Protein AF-A0A843J9M0-F1 (afdb_monomer)

Structure (mmCIF, N/CA/C/O backbone):
data_AF-A0A843J9M0-F1
#
_entry.id   AF-A0A843J9M0-F1
#
loop_
_atom_site.group_PDB
_atom_site.id
_atom_site.type_symbol
_atom_site.label_atom_id
_atom_site.label_alt_id
_atom_site.label_comp_id
_atom_site.label_asym_id
_atom_site.label_entity_id
_atom_site.label_seq_id
_atom_site.pdbx_PDB_ins_code
_atom_site.Cartn_x
_atom_site.Cartn_y
_atom_site.Cartn_z
_atom_site.occupancy
_atom_site.B_iso_or_equiv
_atom_site.auth_seq_id
_atom_site.auth_comp_id
_atom_site.auth_asym_id
_atom_site.auth_atom_id
_atom_site.pdbx_PDB_model_num
ATOM 1 N N . MET A 1 1 ? -1.193 -18.283 -18.502 1.00 56.28 1 MET A N 1
ATOM 2 C CA . MET A 1 1 ? -1.373 -16.829 -18.670 1.00 56.28 1 MET A CA 1
ATOM 3 C C . MET A 1 1 ? 0.016 -16.240 -18.728 1.00 56.28 1 MET A C 1
ATOM 5 O O . MET A 1 1 ? 0.821 -16.617 -17.886 1.00 56.28 1 MET A O 1
ATOM 9 N N . ASN A 1 2 ? 0.314 -15.437 -19.746 1.00 74.88 2 ASN A N 1
ATOM 10 C CA . ASN A 1 2 ? 1.546 -14.650 -19.747 1.00 74.88 2 ASN A CA 1
ATOM 11 C C . ASN A 1 2 ? 1.360 -13.534 -18.716 1.00 74.88 2 ASN A C 1
ATOM 13 O O . ASN A 1 2 ? 0.261 -12.987 -18.616 1.00 74.88 2 ASN A O 1
ATOM 17 N N . MET A 1 3 ? 2.377 -13.292 -17.900 1.00 87.62 3 MET A N 1
ATOM 18 C CA . MET A 1 3 ? 2.327 -12.305 -16.829 1.00 87.62 3 MET A CA 1
ATOM 19 C C . MET A 1 3 ? 2.982 -11.037 -17.351 1.00 87.62 3 MET A C 1
ATOM 21 O O . MET A 1 3 ? 4.172 -11.054 -17.640 1.00 87.62 3 MET A O 1
ATOM 25 N N . ALA A 1 4 ? 2.208 -9.961 -17.443 1.00 95.31 4 ALA A N 1
ATOM 26 C CA . ALA A 1 4 ? 2.689 -8.668 -17.897 1.00 95.31 4 ALA A CA 1
ATOM 27 C C . ALA A 1 4 ? 2.692 -7.641 -16.761 1.00 95.31 4 ALA A C 1
ATOM 29 O O . ALA A 1 4 ? 2.012 -7.802 -15.739 1.00 95.31 4 ALA A O 1
ATOM 30 N N . GLY A 1 5 ? 3.495 -6.599 -16.933 1.00 96.31 5 GLY A N 1
ATOM 31 C CA . GLY A 1 5 ? 3.542 -5.471 -16.017 1.00 96.31 5 GLY A CA 1
ATOM 32 C C . GLY A 1 5 ? 4.853 -4.717 -16.114 1.00 96.31 5 GLY A C 1
ATOM 33 O O . GLY A 1 5 ? 5.522 -4.712 -17.147 1.00 96.31 5 GLY A O 1
ATOM 34 N N . ARG A 1 6 ? 5.240 -4.087 -15.008 1.00 97.38 6 ARG A N 1
ATOM 35 C CA . ARG A 1 6 ? 6.453 -3.272 -14.905 1.00 97.38 6 ARG A CA 1
ATOM 36 C C . ARG A 1 6 ? 7.415 -3.830 -13.880 1.00 97.38 6 ARG A C 1
ATOM 38 O O . ARG A 1 6 ? 7.005 -4.312 -12.830 1.00 97.38 6 ARG A O 1
ATOM 45 N N . ARG A 1 7 ? 8.713 -3.722 -14.144 1.00 96.94 7 ARG A N 1
ATOM 46 C CA . ARG A 1 7 ? 9.776 -4.119 -13.213 1.00 96.94 7 ARG A CA 1
ATOM 47 C C . ARG A 1 7 ? 10.757 -2.994 -12.959 1.00 96.94 7 ARG A C 1
ATOM 49 O O . ARG A 1 7 ? 11.029 -2.176 -13.839 1.00 96.94 7 ARG A O 1
ATOM 56 N N . VAL A 1 8 ? 11.308 -2.975 -11.753 1.00 96.50 8 VAL A N 1
ATOM 57 C CA . VAL A 1 8 ? 12.397 -2.066 -11.398 1.00 96.50 8 VAL A CA 1
ATOM 58 C C . VAL A 1 8 ? 13.675 -2.505 -12.130 1.00 96.50 8 VAL A C 1
ATOM 60 O O . VAL A 1 8 ? 14.140 -3.626 -11.892 1.00 96.50 8 VAL A O 1
ATOM 63 N N . PRO A 1 9 ? 14.279 -1.652 -12.981 1.00 95.31 9 PRO A N 1
ATOM 64 C CA . PRO A 1 9 ? 15.516 -1.981 -13.678 1.00 95.31 9 PRO A CA 1
ATOM 65 C C . PRO A 1 9 ? 16.657 -2.172 -12.687 1.00 95.31 9 PRO A C 1
ATOM 67 O O . PRO A 1 9 ? 16.745 -1.468 -11.674 1.00 95.31 9 PRO A O 1
ATOM 70 N N . GLU A 1 10 ? 17.541 -3.126 -12.969 1.00 92.31 10 GLU A N 1
ATOM 71 C CA . GLU A 1 10 ? 18.613 -3.512 -12.049 1.00 92.31 10 GLU A CA 1
ATOM 72 C C . GLU A 1 10 ? 19.537 -2.332 -11.703 1.00 92.31 10 GLU A C 1
ATOM 74 O O . GLU A 1 10 ? 19.857 -2.115 -10.531 1.00 92.31 10 GLU A O 1
ATOM 79 N N . ASP A 1 11 ? 19.876 -1.511 -12.697 1.00 93.50 11 ASP A N 1
ATOM 80 C CA . ASP A 1 11 ? 20.714 -0.314 -12.575 1.00 93.50 11 ASP A CA 1
ATOM 81 C C . ASP A 1 11 ? 20.029 0.839 -11.814 1.00 93.50 11 ASP A C 1
ATOM 83 O O . ASP A 1 11 ? 20.704 1.700 -11.239 1.00 93.50 11 ASP A O 1
ATOM 87 N N . LYS A 1 12 ? 18.693 0.831 -11.723 1.00 93.06 12 LYS A N 1
ATOM 88 C CA . LYS A 1 12 ? 17.889 1.868 -11.051 1.00 93.06 12 LYS A CA 1
ATOM 89 C C . LYS A 1 12 ? 17.348 1.461 -9.684 1.00 93.06 12 LYS A C 1
ATOM 91 O O . LYS A 1 12 ? 16.743 2.296 -9.014 1.00 93.06 12 LYS A O 1
ATOM 96 N N . ARG A 1 13 ? 17.611 0.238 -9.203 1.00 91.75 13 ARG A N 1
ATOM 97 C CA . ARG A 1 13 ? 17.141 -0.249 -7.885 1.00 91.75 13 ARG A CA 1
ATOM 98 C C . ARG A 1 13 ? 17.442 0.699 -6.726 1.00 91.75 13 ARG A C 1
ATOM 100 O O . ARG A 1 13 ? 16.676 0.753 -5.774 1.00 91.75 13 ARG A O 1
ATOM 107 N N . HIS A 1 14 ? 18.552 1.432 -6.784 1.00 91.94 14 HIS A N 1
ATOM 108 C CA . HIS A 1 14 ? 18.935 2.386 -5.743 1.00 91.94 14 HIS A CA 1
ATOM 109 C C . HIS A 1 14 ? 17.937 3.547 -5.584 1.00 91.94 14 HIS A C 1
ATOM 111 O O . HIS A 1 14 ? 17.748 4.012 -4.467 1.00 91.94 14 HIS A O 1
ATOM 117 N N . ILE A 1 15 ? 17.259 3.961 -6.660 1.00 91.56 15 ILE A N 1
ATOM 118 C CA . ILE A 1 15 ? 16.270 5.052 -6.656 1.00 91.56 15 ILE A CA 1
ATOM 119 C C . ILE A 1 15 ? 15.009 4.646 -5.874 1.00 91.56 15 ILE A C 1
ATOM 121 O O . ILE A 1 15 ? 14.403 5.462 -5.189 1.00 91.56 15 ILE A O 1
ATOM 125 N N . PHE A 1 16 ? 14.648 3.360 -5.917 1.00 92.31 16 PHE A N 1
ATOM 126 C CA . PHE A 1 16 ? 13.483 2.801 -5.218 1.00 92.31 16 PHE A CA 1
ATOM 127 C C . PHE A 1 16 ? 13.764 2.494 -3.736 1.00 92.31 16 PHE A C 1
ATOM 129 O O . PHE A 1 16 ? 12.875 2.050 -3.018 1.00 92.31 16 PHE A O 1
ATOM 136 N N . LYS A 1 17 ? 14.991 2.746 -3.255 1.00 88.75 17 LYS A N 1
ATOM 137 C CA . LYS A 1 17 ? 15.394 2.589 -1.846 1.00 88.75 17 LYS A CA 1
ATOM 138 C C . LYS A 1 17 ? 15.304 3.893 -1.052 1.00 88.75 17 LYS A C 1
ATOM 140 O O . LYS A 1 17 ? 15.931 4.017 0.000 1.00 88.75 17 LYS A O 1
ATOM 145 N N . GLU A 1 18 ? 14.538 4.861 -1.538 1.00 89.75 18 GLU A N 1
ATOM 146 C CA . GLU A 1 18 ? 14.224 6.087 -0.812 1.00 89.75 18 GLU A CA 1
ATOM 147 C C . GLU A 1 18 ? 12.743 6.098 -0.424 1.00 89.75 18 GLU A C 1
ATOM 149 O O . GLU A 1 18 ? 11.890 5.941 -1.300 1.00 89.75 18 GLU A O 1
ATOM 154 N N . PRO A 1 19 ? 12.405 6.318 0.859 1.00 93.88 19 PRO A N 1
ATOM 155 C CA . PRO A 1 19 ? 11.012 6.382 1.255 1.00 93.88 19 PRO A CA 1
ATOM 156 C C . PRO A 1 19 ? 10.341 7.650 0.707 1.00 93.88 19 PRO A C 1
ATOM 158 O O . PRO A 1 19 ? 10.960 8.708 0.532 1.00 93.88 19 PRO A O 1
ATOM 161 N N . ILE A 1 20 ? 9.034 7.553 0.492 1.00 95.44 20 ILE A N 1
ATOM 162 C CA . ILE A 1 20 ? 8.155 8.668 0.138 1.00 95.44 20 ILE A CA 1
ATOM 163 C C . ILE A 1 20 ? 7.321 9.052 1.368 1.00 95.44 20 ILE A C 1
ATOM 165 O O . ILE A 1 20 ? 6.687 8.200 1.983 1.00 95.44 20 ILE A O 1
ATOM 169 N N . GLY A 1 21 ? 7.307 10.335 1.727 1.00 96.19 21 GLY A N 1
ATOM 170 C CA . GLY A 1 21 ? 6.568 10.832 2.891 1.00 96.19 21 GLY A CA 1
ATOM 171 C C . GLY A 1 21 ? 7.411 10.928 4.165 1.00 96.19 21 GLY A C 1
ATOM 172 O O . GLY A 1 21 ? 8.634 11.080 4.105 1.00 96.19 21 GLY A O 1
ATOM 173 N N . SER A 1 22 ? 6.752 10.887 5.321 1.00 97.00 22 SER A N 1
ATOM 174 C CA . SER A 1 22 ? 7.352 11.100 6.646 1.00 97.00 22 SER A CA 1
ATOM 175 C C . SER A 1 22 ? 7.124 9.914 7.581 1.00 97.00 22 SER A C 1
ATOM 177 O O . SER A 1 22 ? 6.210 9.126 7.375 1.00 97.00 22 SER A O 1
ATOM 179 N N . GLU A 1 23 ? 7.955 9.780 8.615 1.00 97.38 23 GLU A N 1
ATOM 180 C CA . GLU A 1 23 ? 7.757 8.762 9.656 1.00 97.38 23 GLU A CA 1
ATOM 181 C C . GLU A 1 23 ? 6.445 9.021 10.410 1.00 97.38 23 GLU A C 1
ATOM 183 O O . GLU A 1 23 ? 6.132 10.166 10.738 1.00 97.38 23 GLU A O 1
ATOM 188 N N . LEU A 1 24 ? 5.696 7.954 10.692 1.00 96.88 24 LEU A N 1
ATOM 189 C CA . LEU A 1 24 ? 4.451 7.980 11.454 1.00 96.88 24 LEU A CA 1
ATOM 190 C C . LEU A 1 24 ? 4.623 7.168 12.735 1.00 96.88 24 LEU A C 1
ATOM 192 O O . LEU A 1 24 ? 4.950 5.981 12.697 1.00 96.88 24 LEU A O 1
ATOM 196 N N . LYS A 1 25 ? 4.354 7.778 13.889 1.00 95.94 25 LYS A N 1
ATOM 197 C CA . LYS A 1 25 ? 4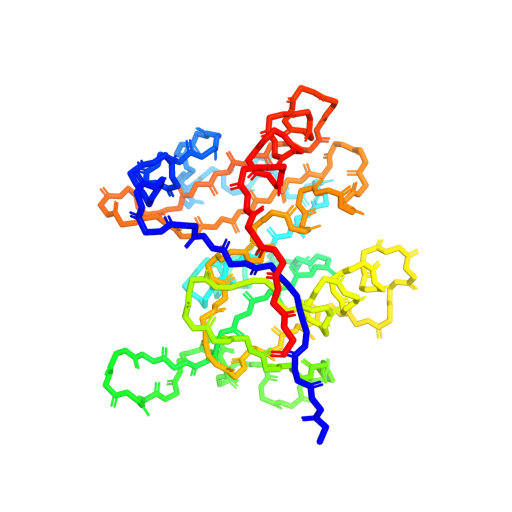.317 7.037 15.155 1.00 95.94 25 LYS A CA 1
ATOM 198 C C . LYS A 1 25 ? 2.913 6.523 15.427 1.00 95.94 25 LYS A C 1
ATOM 200 O O . LYS A 1 25 ? 1.932 7.215 15.181 1.00 95.94 25 LYS A O 1
ATOM 205 N N . GLU A 1 26 ? 2.815 5.351 16.047 1.00 93.81 26 GLU A N 1
ATOM 206 C CA . GLU A 1 26 ? 1.521 4.774 16.439 1.00 93.81 26 GLU A CA 1
ATOM 207 C C . GLU A 1 26 ? 0.704 5.723 17.338 1.00 93.81 26 GLU A C 1
ATOM 209 O O . GLU A 1 26 ? -0.499 5.886 17.165 1.00 93.81 26 GLU A O 1
ATOM 214 N N . SER A 1 27 ? 1.373 6.463 18.229 1.00 93.88 27 SER A N 1
ATOM 215 C CA . SER A 1 27 ? 0.744 7.480 19.082 1.00 93.88 27 SER A CA 1
ATOM 216 C C . SER A 1 27 ? 0.093 8.642 18.317 1.00 93.88 27 SER A C 1
ATOM 218 O O . SER A 1 27 ? -0.627 9.443 18.907 1.00 93.88 27 SER A O 1
ATOM 220 N N . GLU A 1 28 ? 0.398 8.794 17.029 1.00 94.56 28 GLU A N 1
ATOM 221 C CA . GLU A 1 28 ? -0.099 9.877 16.181 1.00 94.56 28 GLU A CA 1
ATOM 222 C C . GLU A 1 28 ? -1.301 9.462 15.339 1.00 94.56 28 GLU A C 1
ATOM 224 O O . GLU A 1 28 ? -1.979 10.343 14.822 1.00 94.56 28 GLU A O 1
ATOM 229 N N . LEU A 1 29 ? -1.631 8.166 15.280 1.00 92.62 29 LEU A N 1
ATOM 230 C CA . LEU A 1 29 ? -2.731 7.629 14.472 1.00 92.62 29 LEU A CA 1
ATOM 231 C C . LEU A 1 29 ? -4.069 8.322 14.730 1.00 92.62 29 LEU A C 1
ATOM 233 O O . LEU A 1 29 ? -4.817 8.594 13.796 1.00 92.62 29 LEU A O 1
ATOM 237 N N . ILE A 1 30 ? -4.337 8.690 15.985 1.00 89.81 30 ILE A N 1
ATOM 238 C CA . ILE A 1 30 ? -5.567 9.392 16.368 1.00 89.81 30 ILE A CA 1
ATOM 239 C C . ILE A 1 30 ? -5.753 10.726 15.628 1.00 89.81 30 ILE A C 1
ATOM 241 O O . ILE A 1 30 ? -6.882 11.143 15.387 1.00 89.81 30 ILE A O 1
ATOM 245 N N . LYS A 1 31 ? -4.660 11.391 15.227 1.00 91.44 31 LYS A N 1
ATOM 246 C CA . LYS A 1 31 ? -4.706 12.660 14.482 1.00 91.44 31 LYS A CA 1
ATOM 247 C C . LYS A 1 31 ? -5.237 12.480 13.058 1.00 91.44 31 LYS A C 1
ATOM 249 O O . LYS A 1 31 ? -5.646 13.459 12.447 1.00 91.44 31 LYS A O 1
ATOM 254 N N . HIS A 1 32 ? -5.222 11.249 12.557 1.00 89.81 32 HIS A N 1
ATOM 255 C CA . HIS A 1 32 ? -5.571 10.906 11.187 1.00 89.81 32 HIS A CA 1
ATOM 256 C C . HIS A 1 32 ? -6.824 10.018 11.095 1.00 89.81 32 HIS A C 1
ATOM 258 O O . HIS A 1 32 ? -7.142 9.492 10.038 1.00 89.81 32 HIS A O 1
ATOM 264 N N . GLN A 1 33 ? -7.568 9.835 12.189 1.00 83.50 33 GLN A N 1
ATOM 265 C CA . GLN A 1 33 ? -8.728 8.930 12.224 1.00 83.50 33 GLN A CA 1
ATOM 266 C C . GLN A 1 33 ? -9.844 9.291 11.220 1.00 83.50 33 GLN A C 1
ATOM 268 O O . GLN A 1 33 ? -10.631 8.428 10.841 1.00 83.50 33 GLN A O 1
ATOM 273 N N . ASP A 1 34 ? -9.920 10.562 10.814 1.00 87.75 34 ASP A N 1
ATOM 274 C CA . ASP A 1 34 ? -10.954 11.090 9.918 1.00 87.75 34 ASP A CA 1
ATOM 275 C C . ASP A 1 34 ? -10.502 11.126 8.441 1.00 87.75 34 ASP A C 1
ATOM 277 O O . ASP A 1 34 ? -11.258 11.567 7.570 1.00 87.75 34 ASP A O 1
ATOM 281 N N . THR A 1 35 ? -9.278 10.676 8.134 1.00 92.75 35 THR A N 1
ATOM 282 C CA . THR A 1 35 ? -8.754 10.608 6.763 1.00 92.75 35 THR A CA 1
ATOM 283 C C . THR A 1 35 ? -9.015 9.241 6.134 1.00 92.75 35 THR A C 1
ATOM 285 O O . THR A 1 35 ? -9.211 8.219 6.797 1.00 92.75 35 THR A O 1
ATOM 288 N N . ARG A 1 36 ? -9.048 9.204 4.798 1.00 95.75 36 ARG A N 1
ATOM 289 C CA . ARG A 1 36 ? -9.143 7.939 4.063 1.00 95.75 36 ARG A CA 1
ATOM 290 C C . ARG A 1 36 ? -7.775 7.270 4.057 1.00 95.75 36 ARG A C 1
ATOM 292 O O . ARG A 1 36 ? -6.898 7.685 3.307 1.00 95.75 36 ARG A O 1
ATOM 299 N N . MET A 1 37 ? -7.627 6.235 4.873 1.00 97.38 37 MET A N 1
ATOM 300 C CA . MET A 1 37 ? -6.372 5.503 5.024 1.00 97.38 37 MET A CA 1
ATOM 301 C C . MET A 1 37 ? -6.250 4.342 4.046 1.00 97.38 37 MET A C 1
ATOM 303 O O . MET A 1 37 ? -7.181 3.554 3.894 1.00 97.38 37 MET A O 1
ATOM 307 N N . ILE A 1 38 ? -5.077 4.190 3.447 1.00 98.62 38 ILE A N 1
ATOM 308 C CA . ILE A 1 38 ? -4.667 3.023 2.665 1.00 98.62 38 ILE A CA 1
ATOM 309 C C . ILE A 1 38 ? -3.434 2.440 3.345 1.00 98.62 38 ILE A C 1
ATOM 311 O O . ILE A 1 38 ? -2.600 3.184 3.853 1.00 98.62 38 ILE A O 1
ATOM 315 N N . THR A 1 39 ? -3.308 1.120 3.373 1.00 98.62 39 THR A N 1
ATOM 316 C CA . THR A 1 39 ? -2.168 0.445 4.008 1.00 98.62 39 THR A CA 1
ATOM 317 C C . THR A 1 39 ? -1.471 -0.504 3.049 1.00 98.62 39 THR A C 1
ATOM 319 O O . THR A 1 39 ? -2.146 -1.215 2.308 1.00 98.62 39 THR A O 1
ATOM 322 N N . VAL A 1 40 ? -0.139 -0.514 3.080 1.00 98.38 40 VAL A N 1
ATOM 323 C CA . VAL A 1 40 ? 0.703 -1.465 2.339 1.00 98.38 40 VAL A CA 1
ATOM 324 C C . VAL A 1 40 ? 1.643 -2.154 3.329 1.00 98.38 40 VAL A C 1
ATOM 326 O O . VAL A 1 40 ? 2.492 -1.507 3.946 1.00 98.38 40 VAL A O 1
ATOM 329 N N . GLY A 1 41 ? 1.433 -3.453 3.512 1.00 97.19 41 GLY A N 1
ATOM 330 C CA . GLY A 1 41 ? 2.184 -4.328 4.405 1.00 97.19 41 GLY A CA 1
ATOM 331 C C . GLY A 1 41 ? 1.408 -4.776 5.646 1.00 97.19 41 GLY A C 1
ATOM 332 O O . GLY A 1 41 ? 0.569 -4.060 6.212 1.00 97.19 41 GLY A O 1
ATOM 333 N N . ASP A 1 42 ? 1.712 -5.985 6.104 1.00 96.62 42 ASP A N 1
ATOM 334 C CA . ASP A 1 42 ? 0.999 -6.679 7.180 1.00 96.62 42 ASP A CA 1
ATOM 335 C C . ASP A 1 42 ? 1.077 -5.964 8.531 1.00 96.62 42 ASP A C 1
ATOM 337 O O . ASP A 1 42 ? 0.067 -5.787 9.217 1.00 96.62 42 A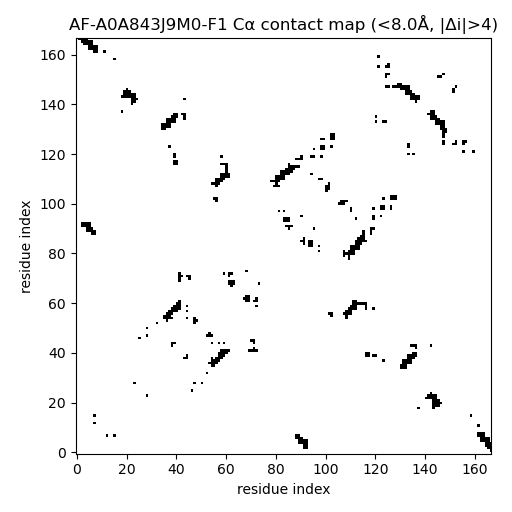SP A O 1
ATOM 341 N N . VAL A 1 43 ? 2.274 -5.519 8.924 1.00 95.19 43 VAL A N 1
ATOM 342 C CA . VAL A 1 43 ? 2.500 -4.901 10.241 1.00 95.19 43 VAL A CA 1
ATOM 343 C C . VAL A 1 43 ? 1.728 -3.589 10.377 1.00 95.19 43 VAL A C 1
ATOM 345 O O . VAL A 1 43 ? 1.086 -3.349 11.404 1.00 95.19 43 VAL A O 1
ATOM 348 N N . VAL A 1 44 ? 1.755 -2.741 9.345 1.00 96.62 44 VAL A N 1
ATOM 349 C CA . VAL A 1 44 ? 1.048 -1.452 9.371 1.00 96.62 44 VAL A CA 1
ATOM 350 C C . VAL A 1 44 ? -0.463 -1.649 9.327 1.00 96.62 44 VAL A C 1
ATOM 352 O O . VAL A 1 44 ? -1.188 -1.009 10.088 1.00 96.62 44 VAL A O 1
ATOM 355 N N . SER A 1 45 ? -0.934 -2.605 8.522 1.00 97.50 45 SER A N 1
ATOM 356 C CA . SER A 1 45 ? -2.355 -2.934 8.413 1.00 97.50 45 SER A CA 1
ATOM 357 C C . SER A 1 45 ? -2.904 -3.474 9.737 1.00 97.50 45 SER A C 1
ATOM 359 O O . SER A 1 45 ? -3.963 -3.042 10.202 1.00 97.50 45 SER A O 1
ATOM 361 N N . LEU A 1 46 ? -2.150 -4.344 10.417 1.00 97.44 46 LEU A N 1
ATOM 362 C CA . LEU A 1 46 ? -2.487 -4.825 11.757 1.00 97.44 46 LEU A CA 1
ATOM 363 C C . LEU A 1 46 ? -2.518 -3.696 12.787 1.00 97.44 46 LEU A C 1
ATOM 365 O O . LEU A 1 46 ? -3.432 -3.644 13.611 1.00 97.44 46 LEU A O 1
ATOM 369 N N . THR A 1 47 ? -1.530 -2.800 12.745 1.00 96.56 47 THR A N 1
ATOM 370 C CA . THR A 1 47 ? -1.423 -1.669 13.677 1.00 96.56 47 THR A CA 1
ATOM 371 C C . THR A 1 47 ? -2.637 -0.749 13.550 1.00 96.56 47 THR A C 1
ATOM 373 O O . THR A 1 47 ? -3.245 -0.398 14.563 1.00 96.56 47 THR A O 1
ATOM 376 N N . MET A 1 48 ? -3.068 -0.442 12.321 1.00 95.56 48 MET A N 1
ATOM 377 C CA . MET A 1 48 ? -4.294 0.326 12.070 1.00 95.56 48 MET A CA 1
ATOM 378 C C . MET A 1 48 ? -5.524 -0.363 12.659 1.00 95.56 48 MET A C 1
ATOM 380 O O . MET A 1 48 ? -6.244 0.237 13.462 1.00 95.56 48 MET A O 1
ATOM 384 N N . ARG A 1 49 ? -5.723 -1.651 12.342 1.00 95.12 49 ARG A N 1
ATOM 385 C CA . ARG A 1 49 ? -6.871 -2.425 12.841 1.00 95.12 49 ARG A CA 1
ATOM 386 C C . ARG A 1 49 ? -6.909 -2.489 14.370 1.00 95.12 49 ARG A C 1
ATOM 388 O O . ARG A 1 49 ? -7.980 -2.325 14.952 1.00 95.12 49 ARG A O 1
ATOM 395 N N . ARG A 1 50 ? -5.760 -2.682 15.031 1.00 95.25 50 ARG A N 1
ATOM 396 C CA . ARG A 1 50 ? -5.646 -2.708 16.504 1.00 95.25 50 ARG A CA 1
ATOM 397 C C . ARG A 1 50 ? -5.999 -1.368 17.151 1.00 95.25 50 ARG A C 1
ATOM 399 O O . ARG A 1 50 ? -6.525 -1.361 18.259 1.00 95.25 50 ARG A O 1
ATOM 406 N N . ASN A 1 51 ? -5.779 -0.263 16.444 1.00 94.19 51 ASN A N 1
ATOM 407 C CA . ASN A 1 51 ? -6.139 1.084 16.886 1.00 94.19 51 ASN A CA 1
ATOM 408 C C . ASN A 1 51 ? -7.562 1.503 16.460 1.00 94.19 51 ASN A C 1
ATOM 410 O O . ASN A 1 51 ? -7.922 2.671 16.571 1.00 94.19 51 ASN A O 1
ATOM 414 N N . GLY A 1 52 ? -8.390 0.564 15.984 1.00 93.19 52 GLY A N 1
ATOM 415 C CA . GLY A 1 52 ? -9.776 0.834 15.587 1.00 93.19 52 GLY A CA 1
ATOM 416 C C . GLY A 1 52 ? -9.920 1.569 14.252 1.00 93.19 52 GLY A C 1
ATOM 417 O O . GLY A 1 52 ? -11.028 1.966 13.895 1.00 93.19 52 GLY A O 1
ATOM 418 N N . ILE A 1 53 ? -8.829 1.723 13.498 1.00 94.06 53 ILE A N 1
ATOM 419 C CA . ILE A 1 53 ? -8.825 2.347 12.176 1.00 94.06 53 ILE A CA 1
ATOM 420 C C . ILE A 1 53 ? -9.006 1.247 11.133 1.00 94.06 53 ILE A C 1
ATOM 422 O O . ILE A 1 53 ? -8.252 0.272 11.092 1.00 94.06 53 ILE A O 1
ATOM 426 N N . ARG A 1 54 ? -10.017 1.395 10.272 1.00 94.06 54 ARG A N 1
ATOM 427 C CA . ARG A 1 54 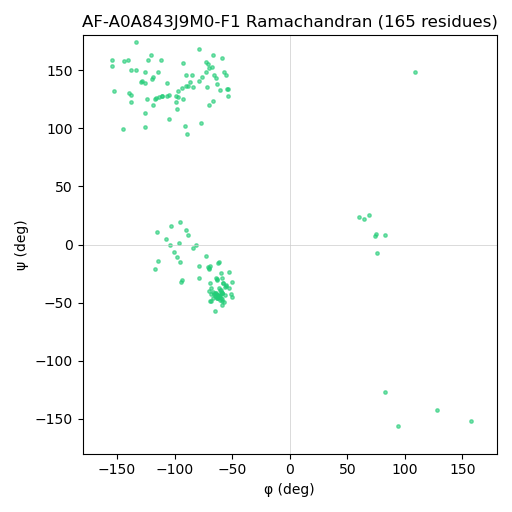? -10.225 0.509 9.123 1.00 94.06 54 ARG A CA 1
ATOM 428 C C . ARG A 1 54 ? -9.796 1.230 7.844 1.00 94.06 54 ARG A C 1
ATOM 430 O O . ARG A 1 54 ? -10.513 2.139 7.424 1.00 94.06 54 ARG A O 1
ATOM 437 N N . PRO A 1 55 ? -8.666 0.839 7.230 1.00 96.94 55 PRO A N 1
ATOM 438 C CA . PRO A 1 55 ? -8.270 1.356 5.928 1.00 96.94 55 PRO A CA 1
ATOM 439 C C . PRO A 1 55 ? -9.357 1.107 4.876 1.00 96.94 55 PRO A C 1
ATOM 441 O O . PRO A 1 55 ? -10.065 0.102 4.934 1.00 96.94 55 PRO A O 1
ATOM 444 N N . ILE A 1 56 ? -9.472 2.010 3.903 1.00 97.62 56 ILE A N 1
ATOM 445 C CA . ILE A 1 56 ? -10.315 1.807 2.717 1.00 97.62 56 ILE A CA 1
ATOM 446 C C . ILE A 1 56 ? -9.721 0.752 1.773 1.00 97.62 56 ILE A C 1
ATOM 448 O O . ILE A 1 56 ? -10.440 0.208 0.941 1.00 97.62 56 ILE A O 1
ATOM 452 N N . LEU A 1 57 ? -8.419 0.481 1.909 1.00 98.69 57 LEU A N 1
ATOM 453 C CA . LEU A 1 57 ? -7.701 -0.602 1.253 1.00 98.69 57 LEU A CA 1
ATOM 454 C C . LEU A 1 57 ? -6.494 -1.023 2.109 1.00 98.69 57 LEU A C 1
ATOM 456 O O . LEU A 1 57 ? -5.699 -0.173 2.520 1.00 98.69 57 LEU A O 1
ATOM 460 N N . SER A 1 58 ? -6.322 -2.324 2.332 1.00 98.69 58 SER A N 1
ATOM 461 C CA . SER A 1 58 ? -5.065 -2.922 2.793 1.00 98.69 58 SER A CA 1
ATOM 462 C C . SER A 1 58 ? -4.513 -3.876 1.739 1.00 98.69 58 SER A C 1
ATOM 464 O O . SER A 1 58 ? -5.210 -4.797 1.309 1.00 98.69 58 SER A O 1
ATOM 466 N N . VAL A 1 59 ? -3.258 -3.661 1.347 1.00 98.75 59 VAL A N 1
ATOM 467 C CA . VAL A 1 59 ? -2.478 -4.558 0.489 1.00 98.75 59 VAL A CA 1
ATOM 468 C C . VAL A 1 59 ? -1.437 -5.258 1.358 1.00 98.75 59 VAL A C 1
ATOM 470 O O . VAL A 1 59 ? -0.742 -4.589 2.120 1.00 98.75 59 VAL A O 1
ATOM 473 N N . TYR A 1 60 ? -1.365 -6.585 1.302 1.00 98.06 60 TYR A N 1
ATOM 474 C CA . TYR A 1 60 ? -0.540 -7.392 2.210 1.00 98.06 60 TYR A CA 1
ATOM 475 C C . TYR A 1 60 ? -0.151 -8.726 1.552 1.00 98.06 60 TYR A C 1
ATOM 477 O O . TYR A 1 60 ? -0.900 -9.199 0.697 1.00 98.06 60 TYR A O 1
ATOM 485 N N . ASP A 1 61 ? 0.962 -9.355 1.933 1.00 95.38 61 ASP A N 1
ATOM 486 C CA . ASP A 1 61 ? 1.364 -10.673 1.394 1.00 95.38 61 ASP A CA 1
ATOM 487 C C . ASP A 1 61 ? 0.871 -11.839 2.285 1.00 95.38 61 ASP A C 1
ATOM 489 O O . ASP A 1 61 ? 0.465 -12.920 1.827 1.00 95.38 61 ASP A O 1
ATOM 493 N N . GLY A 1 62 ? 0.761 -11.567 3.585 1.00 89.75 62 GLY A N 1
ATOM 494 C CA . GLY A 1 62 ? 0.310 -12.497 4.603 1.00 89.75 62 GLY A CA 1
ATOM 495 C C . GLY A 1 62 ? 1.376 -13.443 5.139 1.00 89.75 62 GLY A C 1
ATOM 496 O O . GLY A 1 62 ? 1.013 -14.342 5.907 1.00 89.75 62 GLY A O 1
ATOM 497 N N . TYR A 1 63 ? 2.651 -13.270 4.781 1.00 86.00 63 TYR A N 1
ATOM 498 C CA . TYR A 1 63 ? 3.732 -14.166 5.185 1.00 86.00 63 TYR A CA 1
ATOM 499 C C . TYR A 1 63 ? 4.919 -13.423 5.800 1.00 86.00 63 TYR A C 1
ATOM 501 O O . TYR A 1 63 ? 5.368 -12.381 5.355 1.00 86.00 63 TYR A O 1
ATOM 509 N N . THR A 1 64 ? 5.485 -14.005 6.853 1.00 80.50 64 THR A N 1
ATOM 510 C CA . THR A 1 64 ? 6.802 -13.576 7.344 1.00 80.50 64 THR A CA 1
ATOM 511 C C . THR A 1 64 ? 7.920 -14.161 6.476 1.00 80.50 64 THR A C 1
ATOM 513 O O . THR A 1 64 ? 7.712 -15.149 5.773 1.00 80.50 64 THR A O 1
ATOM 516 N N . GLU A 1 65 ? 9.158 -13.679 6.640 1.00 73.69 65 GLU A N 1
ATOM 517 C CA . GLU A 1 65 ? 10.358 -14.286 6.025 1.00 73.69 65 GLU A CA 1
ATOM 518 C C . GLU A 1 65 ? 10.495 -15.803 6.312 1.00 73.69 65 GLU A C 1
ATOM 520 O O . GLU A 1 65 ? 11.129 -16.544 5.559 1.00 73.69 65 GLU A O 1
ATOM 525 N N . ARG A 1 66 ? 9.879 -16.297 7.400 1.00 78.94 66 ARG A N 1
ATOM 526 C CA . ARG A 1 66 ? 9.854 -17.719 7.785 1.00 78.94 66 ARG A CA 1
ATOM 527 C C . ARG A 1 66 ? 8.694 -18.515 7.174 1.00 78.94 66 ARG A C 1
ATOM 529 O O . ARG A 1 66 ? 8.514 -19.670 7.545 1.00 78.94 66 ARG A O 1
ATOM 536 N N . HIS A 1 67 ? 7.927 -17.928 6.254 1.00 76.25 67 HIS A N 1
ATOM 537 C CA . HIS A 1 67 ? 6.721 -18.513 5.648 1.00 76.25 67 HIS A CA 1
ATOM 538 C C . HIS A 1 67 ? 5.611 -18.850 6.663 1.00 76.25 67 HIS A C 1
ATOM 540 O O . HIS A 1 67 ? 4.744 -19.687 6.412 1.00 76.25 67 HIS A O 1
ATOM 546 N N . GLU A 1 68 ? 5.616 -18.186 7.821 1.00 84.62 68 GLU A N 1
ATOM 547 C CA . GLU A 1 68 ? 4.525 -18.253 8.795 1.00 84.62 68 GLU A CA 1
ATOM 548 C C . GLU A 1 68 ? 3.468 -17.206 8.443 1.00 84.62 68 GLU A C 1
ATOM 550 O O . GLU A 1 68 ? 3.825 -16.082 8.079 1.00 84.62 68 GLU A O 1
ATOM 555 N N . MET A 1 69 ? 2.188 -17.564 8.579 1.00 87.31 69 MET A N 1
ATOM 556 C CA . MET A 1 69 ? 1.083 -16.624 8.396 1.00 87.31 69 MET A CA 1
ATOM 557 C C . MET A 1 69 ? 1.199 -15.476 9.404 1.00 87.31 69 MET A C 1
ATOM 559 O O . MET A 1 69 ? 1.411 -15.710 10.596 1.00 87.31 69 MET A O 1
ATOM 563 N N . THR A 1 70 ? 1.055 -14.244 8.932 1.00 94.06 70 THR A N 1
ATOM 564 C CA . THR A 1 70 ? 1.107 -13.056 9.789 1.00 94.06 70 THR A CA 1
ATOM 565 C C . THR A 1 70 ? -0.150 -12.931 10.653 1.00 94.06 70 THR A C 1
ATOM 567 O O . THR A 1 70 ? -1.235 -13.405 10.305 1.00 94.06 70 THR A O 1
ATOM 570 N N . ASP A 1 71 ? -0.031 -12.206 11.767 1.00 96.12 71 ASP A N 1
ATOM 571 C CA . ASP A 1 71 ? -1.175 -11.812 12.601 1.00 96.12 71 ASP A CA 1
ATOM 572 C C . ASP A 1 71 ? -2.251 -11.065 11.790 1.00 96.12 71 ASP A C 1
ATOM 574 O O . ASP A 1 71 ? -3.443 -11.199 12.069 1.00 96.12 71 ASP A O 1
ATOM 578 N N . PHE A 1 72 ? -1.846 -10.267 10.792 1.00 97.12 72 PHE A N 1
ATOM 579 C CA . PHE A 1 72 ? -2.789 -9.558 9.930 1.00 97.12 72 PHE A CA 1
ATOM 580 C C . PHE A 1 72 ? -3.556 -10.523 9.028 1.00 97.12 72 PHE A C 1
ATOM 582 O O . PHE A 1 72 ? -4.784 -10.472 8.995 1.00 97.12 72 PHE A O 1
ATOM 589 N N . ALA A 1 73 ? -2.860 -11.441 8.354 1.00 96.00 73 ALA A N 1
ATOM 590 C CA . ALA A 1 73 ? -3.498 -12.458 7.528 1.00 96.00 73 ALA A CA 1
ATOM 591 C C . ALA A 1 73 ? -4.454 -13.343 8.337 1.00 96.00 73 ALA A C 1
ATOM 593 O O . ALA A 1 73 ? -5.553 -13.630 7.860 1.00 96.00 73 ALA A O 1
ATOM 594 N N . ALA A 1 74 ? -4.079 -13.701 9.570 1.00 96.25 74 ALA A N 1
ATOM 595 C CA . ALA A 1 74 ? -4.946 -14.415 10.504 1.00 96.25 74 ALA A CA 1
ATOM 596 C C . ALA A 1 74 ? -6.203 -13.600 10.860 1.00 96.25 74 ALA A C 1
ATOM 598 O O . ALA A 1 74 ? -7.314 -14.127 10.857 1.00 96.25 74 ALA A O 1
ATOM 599 N N . LEU A 1 75 ? -6.038 -12.301 11.139 1.00 96.81 75 LEU A N 1
ATOM 600 C CA . LEU A 1 75 ? -7.136 -11.393 11.482 1.00 96.81 75 LEU A CA 1
ATOM 601 C C . LEU A 1 75 ? -8.184 -11.300 10.363 1.00 96.81 75 LEU A C 1
ATOM 603 O O . LEU A 1 75 ? -9.378 -11.279 10.656 1.00 96.81 75 LEU A O 1
ATOM 607 N N . VAL A 1 76 ? -7.747 -11.256 9.100 1.00 96.62 76 VAL A N 1
ATOM 608 C CA . VAL A 1 76 ? -8.617 -11.049 7.925 1.00 96.62 76 VAL A CA 1
ATOM 609 C C . VAL A 1 76 ? -8.900 -12.337 7.136 1.00 96.62 76 VAL A C 1
ATOM 611 O O . VAL A 1 76 ? -9.360 -12.295 5.988 1.00 96.62 76 VAL A O 1
ATOM 614 N N . GLU A 1 77 ? -8.637 -13.512 7.715 1.00 94.19 77 GLU A N 1
ATOM 615 C CA . GLU A 1 77 ? -8.752 -14.804 7.024 1.00 94.19 77 GLU A CA 1
ATOM 616 C C . GLU A 1 77 ? -10.161 -15.024 6.442 1.00 94.19 77 GLU A C 1
ATOM 618 O O . GLU A 1 77 ? -10.297 -15.396 5.273 1.00 94.19 77 GLU A O 1
ATOM 623 N N . GLY A 1 78 ? -11.202 -14.695 7.216 1.00 95.25 78 GLY A N 1
ATOM 624 C CA . GLY A 1 78 ? -12.609 -14.810 6.816 1.00 95.25 78 GLY A CA 1
ATOM 625 C C . GLY A 1 78 ? -13.168 -13.631 6.010 1.00 95.25 78 GLY A C 1
ATOM 626 O O . GLY A 1 78 ? -14.330 -13.672 5.606 1.00 95.25 78 GLY A O 1
ATOM 627 N N . GLU A 1 79 ? -12.383 -12.576 5.777 1.00 96.62 79 GLU A N 1
ATOM 628 C CA . GLU A 1 79 ? -12.829 -11.405 5.019 1.00 96.62 79 GLU A CA 1
ATOM 629 C C . GLU A 1 79 ? -12.665 -11.621 3.504 1.00 96.62 79 GLU A C 1
ATOM 631 O O . GLU A 1 79 ? -11.735 -12.295 3.034 1.00 96.62 79 GLU A O 1
ATOM 636 N N . LYS A 1 80 ? -13.594 -11.043 2.727 1.00 96.69 80 LYS A N 1
ATOM 637 C CA . LYS A 1 80 ? -13.550 -11.064 1.260 1.00 96.69 80 LYS A CA 1
ATOM 638 C C . LYS A 1 80 ? -12.352 -10.241 0.792 1.00 96.69 80 LYS A C 1
ATOM 640 O O . LYS A 1 80 ? -12.279 -9.052 1.076 1.00 96.69 80 LYS A O 1
ATOM 645 N N . LYS A 1 81 ? -11.479 -10.870 0.015 1.00 97.19 81 LYS A N 1
ATOM 646 C CA . LYS A 1 81 ? -10.245 -10.286 -0.512 1.00 97.19 81 LYS A CA 1
ATOM 647 C C . LYS A 1 81 ? -10.042 -10.676 -1.966 1.00 97.19 81 LYS A C 1
ATOM 649 O O . LYS A 1 81 ? -10.493 -11.742 -2.389 1.00 97.19 81 LYS A O 1
ATOM 654 N N . GLU A 1 82 ? -9.385 -9.806 -2.714 1.00 98.00 82 GLU A N 1
ATOM 655 C CA . GLU A 1 82 ? -8.850 -10.116 -4.039 1.00 98.00 82 GLU A CA 1
ATOM 656 C C . GLU A 1 82 ? -7.435 -10.684 -3.866 1.00 98.00 82 GLU A C 1
ATOM 658 O O . GLU A 1 82 ? -6.687 -10.204 -3.017 1.00 98.00 82 GLU A O 1
ATOM 663 N N . ILE A 1 83 ? -7.095 -11.752 -4.589 1.00 97.56 83 ILE A N 1
ATOM 664 C CA . ILE A 1 83 ? -5.770 -12.385 -4.525 1.00 97.56 83 ILE A CA 1
ATOM 665 C C . ILE A 1 83 ? -5.110 -12.177 -5.879 1.00 97.56 83 ILE A C 1
ATOM 667 O O . ILE A 1 83 ? -5.722 -12.524 -6.886 1.00 97.56 83 ILE A O 1
ATOM 671 N N . VAL A 1 84 ? -3.899 -11.626 -5.882 1.00 97.56 84 VAL A N 1
ATOM 672 C CA . VAL A 1 84 ? -3.141 -11.291 -7.096 1.00 97.56 84 VAL A CA 1
ATOM 673 C C . VAL A 1 84 ? -1.704 -11.777 -6.975 1.00 97.56 84 VAL A C 1
ATOM 675 O O . VAL A 1 84 ? -1.170 -11.817 -5.868 1.00 97.56 84 VAL A O 1
ATOM 678 N N . ALA A 1 85 ? -1.060 -12.125 -8.086 1.00 96.56 85 ALA A N 1
ATOM 679 C CA . ALA A 1 85 ? 0.355 -12.490 -8.084 1.00 96.56 85 ALA A CA 1
ATOM 680 C C . ALA A 1 85 ? 1.233 -11.272 -8.399 1.00 96.56 85 ALA A C 1
ATOM 682 O O . ALA A 1 85 ? 0.970 -10.539 -9.356 1.00 96.56 85 ALA A O 1
ATOM 683 N N . ASN A 1 86 ? 2.310 -11.074 -7.637 1.00 97.38 86 ASN A N 1
ATOM 684 C CA . ASN A 1 86 ? 3.275 -10.007 -7.909 1.00 97.38 86 ASN A CA 1
ATOM 685 C C . ASN A 1 86 ? 4.708 -10.439 -7.561 1.00 97.38 86 ASN A C 1
ATOM 687 O O . ASN A 1 86 ? 5.104 -10.398 -6.397 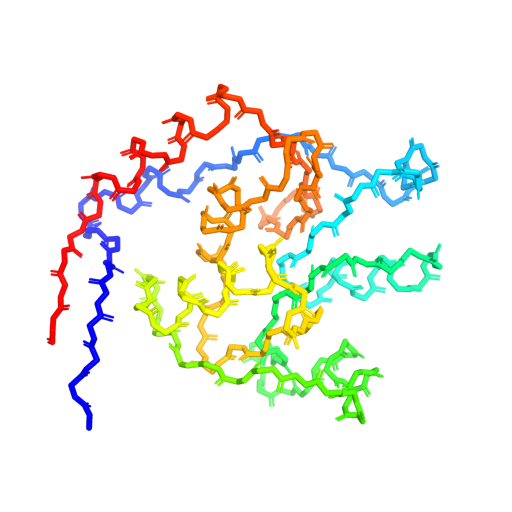1.00 97.38 86 ASN A O 1
ATOM 691 N N . PRO A 1 87 ? 5.516 -10.860 -8.549 1.00 95.69 87 PRO A N 1
ATOM 692 C CA . PRO A 1 87 ? 6.909 -11.215 -8.314 1.00 95.69 87 PRO A CA 1
ATOM 693 C C . PRO A 1 87 ? 7.741 -10.076 -7.720 1.00 95.69 87 PRO A C 1
ATOM 695 O O . PRO A 1 87 ? 7.435 -8.891 -7.880 1.00 95.69 87 PRO A O 1
ATOM 698 N N . ALA A 1 88 ? 8.865 -10.457 -7.116 1.00 93.94 88 ALA A N 1
ATOM 699 C CA . ALA A 1 88 ? 9.783 -9.520 -6.492 1.00 93.94 88 ALA A CA 1
ATOM 700 C C . ALA A 1 88 ? 10.247 -8.401 -7.436 1.00 93.94 88 ALA A C 1
ATOM 702 O O . ALA A 1 88 ? 10.656 -8.653 -8.576 1.00 93.94 88 ALA A O 1
ATOM 703 N N . GLY A 1 89 ? 10.218 -7.159 -6.950 1.00 95.25 89 G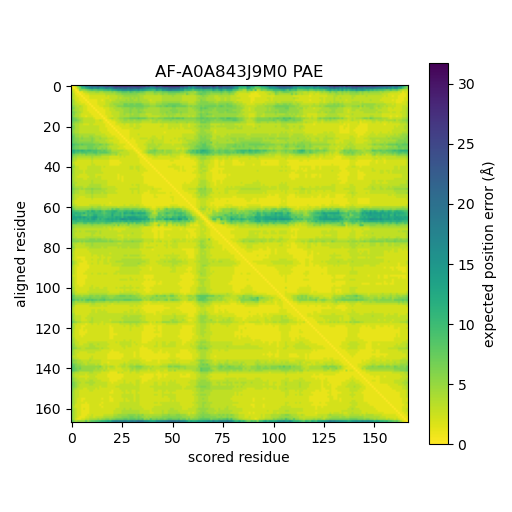LY A N 1
ATOM 704 C CA . GLY A 1 89 ? 10.622 -5.979 -7.720 1.00 95.25 89 GLY A CA 1
ATOM 705 C C . GLY A 1 89 ? 9.746 -5.665 -8.943 1.00 95.25 89 GLY A C 1
ATOM 706 O O . GLY A 1 89 ? 10.215 -4.982 -9.864 1.00 95.25 89 GLY A O 1
ATOM 707 N N . THR A 1 90 ? 8.501 -6.154 -8.974 1.00 96.94 90 THR A N 1
ATOM 708 C CA . THR A 1 90 ? 7.535 -5.882 -10.049 1.00 96.94 90 THR A CA 1
ATOM 709 C C . THR A 1 90 ? 6.256 -5.202 -9.557 1.00 96.94 90 THR A C 1
ATOM 711 O O . THR A 1 90 ? 5.968 -5.161 -8.364 1.00 96.94 90 THR A O 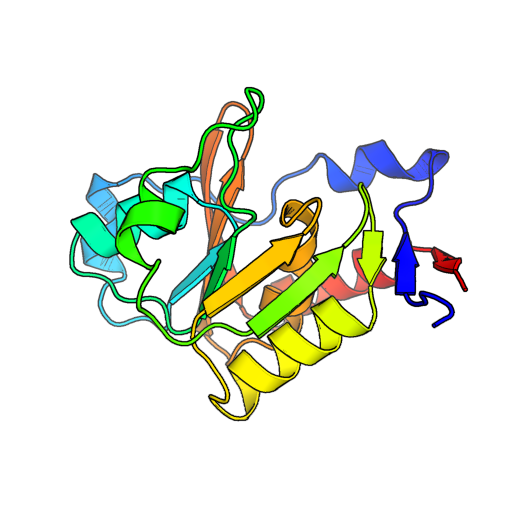1
ATOM 714 N N . ILE A 1 91 ? 5.514 -4.626 -10.499 1.00 98.06 91 ILE A N 1
ATOM 715 C CA . ILE A 1 91 ? 4.102 -4.275 -10.376 1.00 98.06 91 ILE A CA 1
ATOM 716 C C . ILE A 1 91 ? 3.428 -4.943 -11.570 1.00 98.06 91 ILE A C 1
ATOM 718 O O . ILE A 1 91 ? 3.567 -4.471 -12.703 1.00 98.06 91 ILE A O 1
ATOM 722 N N . THR A 1 92 ? 2.776 -6.078 -11.340 1.00 98.19 92 THR A N 1
ATOM 723 C CA . THR A 1 92 ? 1.994 -6.766 -12.372 1.00 98.19 92 THR A CA 1
ATOM 724 C C . THR A 1 92 ? 0.770 -5.940 -12.759 1.00 98.19 92 THR A C 1
ATOM 726 O O . THR A 1 92 ? 0.232 -5.183 -11.945 1.00 98.19 92 THR A O 1
ATOM 729 N N . ASP A 1 93 ? 0.293 -6.113 -13.993 1.00 97.62 93 ASP A N 1
ATOM 730 C CA . ASP A 1 93 ? -0.963 -5.493 -14.434 1.00 97.62 93 ASP A CA 1
ATOM 731 C C . ASP A 1 93 ? -2.138 -5.929 -13.542 1.00 97.62 93 ASP A C 1
ATOM 733 O O . ASP A 1 93 ? -3.029 -5.136 -13.249 1.00 97.62 93 ASP A O 1
ATOM 737 N N . GLU A 1 94 ? -2.095 -7.170 -13.041 1.00 97.50 94 GLU A N 1
ATOM 738 C CA . GLU A 1 94 ? -3.066 -7.710 -12.086 1.00 97.50 94 GLU A CA 1
ATOM 739 C C . GLU A 1 94 ? -3.077 -6.918 -10.766 1.00 97.50 94 GLU A C 1
ATOM 741 O O . GLU A 1 94 ? -4.147 -6.555 -10.274 1.00 97.50 94 GLU A O 1
ATOM 746 N N . LEU A 1 95 ? -1.901 -6.599 -10.209 1.00 98.44 95 LEU A N 1
ATOM 747 C CA . LEU A 1 95 ? -1.787 -5.785 -8.999 1.00 98.44 95 LEU A CA 1
ATOM 748 C C . LEU A 1 95 ? -2.251 -4.338 -9.237 1.00 98.44 95 LEU A C 1
ATOM 750 O O . LEU A 1 95 ? -3.020 -3.815 -8.426 1.00 98.44 95 LEU A O 1
ATOM 754 N N . ASP A 1 96 ? -1.824 -3.690 -10.332 1.00 98.44 96 ASP A N 1
ATOM 755 C CA . ASP A 1 96 ? -2.263 -2.320 -10.658 1.00 98.44 96 ASP A CA 1
ATOM 756 C C . ASP A 1 96 ? -3.785 -2.250 -10.832 1.00 98.44 96 ASP A C 1
ATOM 758 O O . ASP A 1 96 ? -4.445 -1.375 -10.263 1.00 98.44 96 ASP A O 1
ATOM 762 N N . GLU A 1 97 ? -4.363 -3.195 -11.577 1.00 98.12 97 GLU A N 1
ATOM 763 C CA . GLU A 1 97 ? -5.800 -3.252 -11.824 1.00 98.12 97 GLU A CA 1
ATOM 764 C C . GLU A 1 97 ? -6.589 -3.527 -10.537 1.00 98.12 97 GLU A C 1
ATOM 766 O O . GLU A 1 97 ? -7.609 -2.871 -10.295 1.00 98.12 97 GLU A O 1
ATOM 771 N N . ALA A 1 98 ? -6.130 -4.445 -9.682 1.00 98.44 98 ALA A N 1
ATOM 772 C CA . ALA A 1 98 ? -6.791 -4.730 -8.411 1.00 98.44 98 ALA A CA 1
ATOM 773 C C . ALA A 1 98 ? -6.805 -3.499 -7.494 1.00 98.44 98 ALA A C 1
ATOM 775 O O . ALA A 1 98 ? -7.864 -3.134 -6.972 1.00 98.44 98 ALA A O 1
ATOM 776 N N . VAL A 1 99 ? -5.669 -2.804 -7.358 1.00 98.69 99 VAL A N 1
ATOM 777 C CA . VAL A 1 99 ? -5.570 -1.570 -6.560 1.00 98.69 99 VAL A CA 1
ATOM 778 C C . VAL A 1 99 ? -6.461 -0.473 -7.141 1.00 98.69 99 VAL A C 1
ATOM 780 O O . VAL A 1 99 ? -7.241 0.147 -6.412 1.00 98.69 99 VAL A O 1
ATOM 783 N N . ARG A 1 100 ? -6.419 -0.265 -8.461 1.00 98.44 100 ARG A N 1
ATOM 784 C CA . ARG A 1 100 ? -7.276 0.706 -9.153 1.00 98.44 100 ARG A CA 1
ATOM 785 C C . ARG A 1 100 ? -8.752 0.422 -8.905 1.00 98.44 100 ARG A C 1
ATOM 787 O O . ARG A 1 100 ? -9.502 1.329 -8.541 1.00 98.44 100 ARG A O 1
ATOM 794 N N . ASN A 1 101 ? -9.182 -0.824 -9.081 1.00 97.94 101 ASN A N 1
ATOM 795 C CA . ASN A 1 101 ? -10.572 -1.225 -8.890 1.00 97.94 101 ASN A CA 1
ATOM 796 C C . ASN A 1 101 ? -11.010 -1.060 -7.431 1.00 97.94 101 ASN A C 1
ATOM 798 O O . ASN A 1 101 ? -12.107 -0.549 -7.184 1.00 97.94 101 ASN A O 1
ATOM 802 N N . ALA A 1 102 ? -10.164 -1.431 -6.469 1.00 98.00 102 ALA A N 1
ATOM 803 C CA . ALA A 1 102 ? -10.435 -1.234 -5.049 1.00 98.00 102 ALA A CA 1
ATOM 804 C C . ALA A 1 102 ? -10.656 0.251 -4.714 1.00 98.00 102 ALA A C 1
ATOM 806 O O . ALA A 1 102 ? -11.677 0.600 -4.123 1.00 98.00 102 ALA A O 1
ATOM 807 N N . LEU A 1 103 ? -9.770 1.140 -5.173 1.00 97.62 103 LEU A N 1
ATOM 808 C CA . LEU A 1 103 ? -9.805 2.562 -4.810 1.00 97.62 103 LEU A CA 1
ATOM 809 C C . LEU A 1 103 ? -10.848 3.384 -5.581 1.00 97.62 103 LEU A C 1
ATOM 811 O O . LEU A 1 103 ? -11.375 4.359 -5.044 1.00 97.62 103 LEU A O 1
ATOM 815 N N . THR A 1 104 ? -11.181 2.996 -6.815 1.00 94.50 104 THR A N 1
ATOM 816 C CA . THR A 1 104 ? -12.131 3.748 -7.659 1.00 94.50 104 THR A CA 1
ATOM 817 C C . THR A 1 104 ? -13.566 3.237 -7.571 1.00 94.50 104 THR A C 1
ATOM 819 O O . THR A 1 104 ? -14.502 4.030 -7.672 1.00 94.50 104 THR A O 1
ATOM 822 N N . THR A 1 105 ? -13.760 1.930 -7.369 1.00 92.88 105 THR A N 1
ATOM 823 C CA . THR A 1 105 ? -15.098 1.310 -7.355 1.00 92.88 105 THR A CA 1
ATOM 824 C C . THR A 1 105 ? -15.495 0.739 -5.997 1.00 92.88 105 THR A C 1
ATOM 826 O O . THR A 1 105 ? -16.668 0.428 -5.795 1.00 92.88 105 THR A O 1
ATOM 829 N N . GLY A 1 106 ? -14.550 0.586 -5.061 1.00 91.38 106 GLY A N 1
ATOM 830 C CA . GLY A 1 106 ? -14.808 -0.067 -3.775 1.00 91.38 106 GLY A CA 1
ATOM 831 C C . GLY A 1 106 ? -15.073 -1.571 -3.902 1.00 91.38 106 GLY A C 1
ATOM 832 O O . GLY A 1 106 ? -15.771 -2.142 -3.066 1.00 91.38 106 GLY A O 1
ATOM 833 N N . LYS A 1 107 ? -14.562 -2.223 -4.959 1.00 88.50 107 LYS A N 1
ATOM 834 C CA . LYS A 1 107 ? -14.761 -3.663 -5.230 1.00 88.50 107 LYS A CA 1
ATOM 835 C C . LYS A 1 107 ? -14.336 -4.551 -4.049 1.00 88.50 107 LYS A C 1
ATOM 837 O O . LYS A 1 107 ? -14.971 -5.583 -3.789 1.00 88.50 107 LYS A O 1
ATOM 842 N N . THR A 1 108 ? -13.272 -4.149 -3.357 1.00 95.56 108 THR A N 1
ATOM 843 C CA . THR A 1 108 ? -12.729 -4.767 -2.143 1.00 95.56 108 THR A CA 1
ATOM 844 C C . THR A 1 108 ? -11.958 -3.725 -1.327 1.00 95.56 108 THR A C 1
ATOM 846 O O . THR A 1 108 ? -11.523 -2.718 -1.880 1.00 95.56 108 THR A O 1
ATOM 849 N N . ASP A 1 109 ? -11.789 -3.982 -0.032 1.00 97.25 109 ASP A N 1
ATOM 850 C CA . ASP A 1 109 ? -10.905 -3.260 0.886 1.00 97.25 109 ASP A CA 1
ATOM 851 C C . ASP A 1 109 ? -9.664 -4.089 1.280 1.00 97.25 109 ASP A C 1
ATOM 853 O O . ASP A 1 109 ? -8.860 -3.647 2.100 1.00 97.25 109 ASP A O 1
ATOM 857 N N . LEU A 1 110 ? -9.484 -5.281 0.694 1.00 98.50 110 LEU A N 1
ATOM 858 C CA . LEU A 1 110 ? -8.379 -6.196 0.979 1.00 98.50 110 LEU A CA 1
ATOM 859 C C . LEU A 1 110 ? -7.822 -6.804 -0.311 1.00 98.50 110 LEU A C 1
ATOM 861 O O . LEU A 1 110 ? -8.531 -7.497 -1.045 1.00 98.50 110 LEU A O 1
ATOM 865 N N . ILE A 1 111 ? -6.526 -6.611 -0.541 1.00 98.69 111 ILE A N 1
ATOM 866 C CA . ILE A 1 111 ? -5.771 -7.277 -1.604 1.00 98.69 111 ILE A CA 1
ATOM 867 C C . ILE A 1 111 ? -4.666 -8.097 -0.949 1.00 98.69 111 ILE A C 1
ATOM 869 O O . ILE A 1 111 ? -3.809 -7.548 -0.260 1.00 98.69 111 ILE A O 1
ATOM 873 N N . ARG A 1 112 ? -4.689 -9.411 -1.173 1.00 98.19 112 ARG A N 1
ATOM 874 C CA . ARG A 1 112 ? -3.601 -10.303 -0.786 1.00 98.19 112 ARG A CA 1
ATOM 875 C C . ARG A 1 112 ? -2.694 -10.550 -1.982 1.00 98.19 112 ARG A C 1
ATOM 877 O O . ARG A 1 112 ? -3.168 -10.986 -3.030 1.00 98.19 112 ARG A O 1
ATOM 884 N N . VAL A 1 113 ? -1.406 -10.324 -1.803 1.00 97.88 113 VAL A N 1
ATOM 885 C CA . VAL A 1 113 ? -0.392 -10.516 -2.831 1.00 97.88 113 VAL A CA 1
ATOM 886 C C . VAL A 1 113 ? 0.292 -11.867 -2.632 1.00 97.88 113 VAL A C 1
ATOM 888 O O . VAL A 1 113 ? 0.750 -12.187 -1.541 1.00 97.88 113 VAL A O 1
ATOM 891 N N . ASP A 1 114 ? 0.344 -12.679 -3.681 1.00 95.56 114 ASP A N 1
ATOM 892 C CA . ASP A 1 114 ? 1.225 -13.843 -3.762 1.00 95.56 114 ASP A CA 1
ATOM 893 C C . ASP A 1 114 ? 2.560 -13.389 -4.372 1.00 95.56 114 ASP A C 1
ATOM 895 O O . ASP A 1 114 ? 2.681 -13.220 -5.591 1.00 95.56 114 ASP A O 1
ATOM 899 N N . GLY A 1 115 ? 3.526 -13.082 -3.504 1.00 94.50 115 GLY A N 1
ATOM 900 C CA . GLY A 1 115 ? 4.800 -12.453 -3.852 1.00 94.50 115 GLY A CA 1
ATOM 901 C C . GLY A 1 115 ? 5.077 -11.219 -2.989 1.00 94.50 115 GLY A C 1
ATOM 902 O O . GLY A 1 115 ? 4.768 -11.244 -1.807 1.00 94.50 115 GLY A O 1
ATOM 903 N N . GLU A 1 116 ? 5.660 -10.162 -3.561 1.00 93.75 116 GLU A N 1
ATOM 904 C CA . GLU A 1 116 ? 6.007 -8.928 -2.830 1.00 93.75 116 GLU A CA 1
ATOM 905 C C . GLU A 1 116 ? 4.924 -7.853 -3.000 1.00 93.75 116 GLU A C 1
ATOM 907 O O . GLU A 1 116 ? 4.518 -7.538 -4.121 1.00 93.75 116 GLU A O 1
ATOM 912 N N . GLU A 1 117 ? 4.494 -7.228 -1.909 1.00 94.69 117 GLU A N 1
ATOM 913 C CA . GLU A 1 117 ? 3.515 -6.138 -1.886 1.00 94.69 117 GLU A CA 1
ATOM 914 C C . GLU A 1 117 ? 4.141 -4.736 -1.862 1.00 94.69 117 GLU A C 1
ATOM 916 O O . GLU A 1 117 ? 3.440 -3.767 -2.141 1.00 94.69 117 GLU A O 1
ATOM 921 N N . ASP A 1 118 ? 5.436 -4.600 -1.558 1.00 92.56 118 ASP A N 1
ATOM 922 C CA . ASP A 1 118 ? 6.106 -3.308 -1.314 1.00 92.56 118 ASP A CA 1
ATOM 923 C C . ASP A 1 118 ? 5.844 -2.260 -2.412 1.00 92.56 118 ASP A C 1
ATOM 925 O O . ASP A 1 118 ? 5.512 -1.099 -2.144 1.00 92.56 118 ASP A O 1
ATOM 929 N N . LEU A 1 119 ? 5.949 -2.668 -3.681 1.00 96.06 119 LEU A N 1
ATOM 930 C CA . LEU A 1 119 ? 5.742 -1.771 -4.820 1.00 96.06 119 LEU A CA 1
ATOM 931 C C . LEU A 1 119 ? 4.271 -1.397 -5.047 1.00 96.06 119 LEU A C 1
ATOM 933 O O . LEU A 1 119 ? 4.011 -0.448 -5.790 1.00 96.06 119 LEU A O 1
ATOM 937 N N . ALA A 1 120 ? 3.316 -2.041 -4.362 1.00 97.94 120 ALA A N 1
ATOM 938 C CA . ALA A 1 120 ? 1.907 -1.646 -4.361 1.00 97.94 120 ALA A CA 1
ATOM 939 C C . ALA A 1 120 ? 1.684 -0.239 -3.777 1.00 97.94 120 ALA A C 1
ATOM 941 O O . ALA A 1 120 ? 0.646 0.372 -4.040 1.00 97.94 120 ALA A O 1
ATOM 942 N N . LEU A 1 121 ? 2.670 0.327 -3.067 1.00 98.06 121 LEU A N 1
ATOM 943 C CA . LEU A 1 121 ? 2.686 1.743 -2.688 1.00 98.06 121 LEU A CA 1
ATOM 944 C C . LEU A 1 121 ? 2.444 2.662 -3.895 1.00 98.06 121 LEU A C 1
ATOM 946 O O . LEU A 1 121 ? 1.682 3.624 -3.800 1.00 98.06 121 LEU A O 1
ATOM 950 N N . MET A 1 122 ? 3.066 2.360 -5.038 1.00 98.25 122 MET A N 1
ATOM 951 C CA . MET A 1 122 ? 2.974 3.187 -6.241 1.00 98.25 122 MET A CA 1
ATOM 952 C C . MET A 1 122 ? 1.549 3.233 -6.819 1.00 98.25 122 MET A C 1
ATOM 954 O O . MET A 1 122 ? 1.001 4.335 -6.902 1.00 98.25 122 MET A O 1
ATOM 958 N N . PRO A 1 123 ? 0.895 2.105 -7.170 1.00 98.44 123 PRO A N 1
ATOM 959 C CA . PRO A 1 123 ? -0.485 2.142 -7.645 1.00 98.44 123 PRO A CA 1
ATOM 960 C C . PRO A 1 123 ? -1.453 2.659 -6.571 1.00 98.44 123 PRO A C 1
ATOM 962 O O . PRO A 1 123 ? -2.425 3.330 -6.917 1.00 98.44 123 PRO A O 1
ATOM 965 N N . CYS A 1 124 ? -1.178 2.447 -5.275 1.00 98.62 124 CYS A N 1
ATOM 966 C CA . CYS A 1 124 ? -1.988 3.043 -4.209 1.00 98.62 124 CYS A CA 1
ATOM 967 C C . CYS A 1 124 ? -1.968 4.573 -4.285 1.00 98.62 124 CYS A C 1
ATOM 969 O O . CYS A 1 124 ? -3.027 5.190 -4.276 1.00 98.62 124 CYS A O 1
ATOM 971 N N . ILE A 1 125 ? -0.794 5.196 -4.422 1.00 98.50 125 ILE A N 1
ATOM 972 C CA . ILE A 1 125 ? -0.677 6.658 -4.550 1.00 98.50 125 ILE A CA 1
ATOM 973 C C . ILE A 1 125 ? -1.327 7.165 -5.846 1.00 98.50 125 ILE A C 1
ATOM 975 O O . ILE A 1 125 ? -1.997 8.199 -5.831 1.00 98.50 125 ILE A O 1
ATOM 979 N N . LEU A 1 126 ? -1.139 6.455 -6.964 1.00 98.31 126 LEU A N 1
ATOM 980 C CA . LEU A 1 126 ? -1.655 6.875 -8.271 1.00 98.31 126 LEU A CA 1
ATOM 981 C C . LEU A 1 126 ? -3.188 6.859 -8.336 1.00 98.31 126 LEU A C 1
ATOM 983 O O . LEU A 1 126 ? -3.776 7.786 -8.893 1.00 98.31 126 LEU A O 1
ATOM 987 N N . HIS A 1 127 ? -3.833 5.844 -7.752 1.00 98.25 127 HIS A N 1
ATOM 988 C CA . HIS A 1 127 ? -5.286 5.643 -7.869 1.00 98.25 127 HIS A CA 1
ATOM 989 C C . HIS A 1 127 ? -6.084 6.126 -6.654 1.00 98.25 127 HIS A C 1
ATOM 991 O O . HIS A 1 127 ? -7.317 6.120 -6.688 1.00 98.25 127 HIS A O 1
ATOM 997 N N . ALA A 1 128 ? -5.414 6.542 -5.580 1.00 97.62 128 ALA A N 1
ATOM 998 C CA . ALA A 1 128 ? -6.074 7.016 -4.372 1.00 97.62 128 ALA A CA 1
ATOM 999 C C . ALA A 1 128 ? -6.857 8.328 -4.579 1.00 97.62 128 ALA A C 1
ATOM 1001 O O . ALA A 1 128 ? -6.403 9.228 -5.303 1.00 97.62 128 ALA A O 1
ATOM 1002 N N . PRO A 1 129 ? -7.997 8.488 -3.875 1.00 96.19 129 PRO A N 1
ATOM 1003 C CA . PRO A 1 129 ? -8.704 9.763 -3.795 1.00 96.19 129 PRO A CA 1
ATOM 1004 C C . PRO A 1 129 ? -7.796 10.893 -3.297 1.00 96.19 129 PRO A C 1
ATOM 1006 O O . PRO A 1 129 ? -6.966 10.672 -2.426 1.00 96.19 129 PRO A O 1
ATOM 1009 N N . GLU A 1 130 ? -7.999 12.116 -3.789 1.00 96.75 130 GLU A N 1
ATOM 1010 C CA . GLU A 1 130 ? -7.273 13.295 -3.296 1.00 96.75 130 GLU A CA 1
ATOM 1011 C C . GLU A 1 130 ? -7.389 13.455 -1.775 1.00 96.75 130 GLU A C 1
ATOM 1013 O O . GLU A 1 13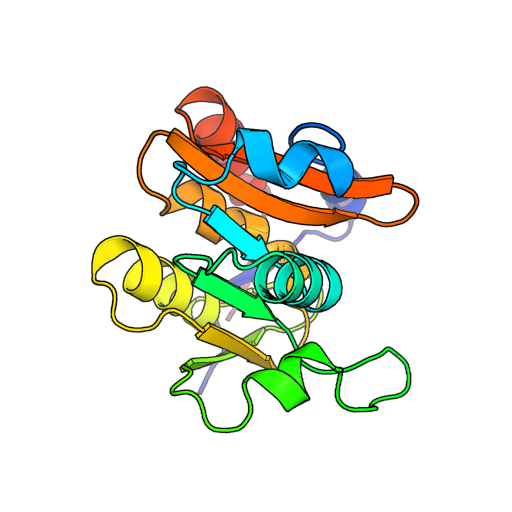0 ? -8.482 13.339 -1.213 1.00 96.75 130 GLU A O 1
ATOM 1018 N N . GLY A 1 131 ? -6.258 13.724 -1.118 1.00 96.88 131 GLY A N 1
ATOM 1019 C CA . GLY A 1 131 ? -6.178 13.883 0.334 1.00 96.88 131 GLY A CA 1
ATOM 1020 C C . GLY A 1 131 ? -6.292 12.585 1.141 1.00 96.88 131 GLY A C 1
ATOM 1021 O O . GLY A 1 131 ? -6.387 12.655 2.366 1.00 96.88 131 GLY A O 1
ATOM 1022 N N . ALA A 1 132 ? -6.296 11.411 0.499 1.00 97.88 132 ALA A N 1
ATOM 1023 C CA . ALA A 1 132 ? -6.084 10.149 1.200 1.00 97.88 132 ALA A CA 1
ATOM 1024 C C . ALA A 1 132 ? -4.649 10.064 1.747 1.00 97.88 132 ALA A C 1
ATOM 1026 O O . ALA A 1 132 ? -3.752 10.804 1.338 1.00 97.88 132 ALA A O 1
ATOM 1027 N N . GLU A 1 133 ? -4.429 9.150 2.683 1.00 98.31 133 GLU A N 1
ATOM 1028 C CA . GLU A 1 133 ? -3.120 8.909 3.282 1.00 98.31 133 GLU A CA 1
ATOM 1029 C C . GLU A 1 133 ? -2.746 7.438 3.105 1.00 98.31 133 GLU A C 1
ATOM 1031 O O . GLU A 1 133 ? -3.502 6.542 3.482 1.00 98.31 133 GLU A O 1
ATOM 1036 N N . VAL A 1 134 ? -1.581 7.183 2.508 1.00 98.56 134 VAL A N 1
ATOM 1037 C CA . VAL A 1 134 ? -1.028 5.834 2.360 1.00 98.56 134 VAL A CA 1
ATOM 1038 C C . VAL A 1 134 ? -0.004 5.611 3.463 1.00 98.56 134 VAL A C 1
ATOM 1040 O O . VAL A 1 134 ? 0.967 6.362 3.578 1.00 98.56 134 VAL A O 1
ATOM 1043 N N . VAL A 1 135 ? -0.219 4.577 4.271 1.00 98.31 135 VAL A N 1
ATOM 1044 C CA . VAL A 1 135 ? 0.671 4.166 5.356 1.00 98.31 135 VAL A CA 1
ATOM 1045 C C . VAL A 1 135 ? 1.323 2.841 5.003 1.00 98.31 135 VAL A C 1
ATOM 1047 O O . VAL A 1 135 ? 0.647 1.876 4.660 1.00 98.31 135 VAL A O 1
ATOM 1050 N N . TYR A 1 136 ? 2.643 2.779 5.083 1.00 97.88 136 TYR A N 1
ATOM 1051 C CA . TYR A 1 136 ? 3.401 1.611 4.648 1.00 97.88 136 TYR A CA 1
ATOM 1052 C C . TYR A 1 136 ? 4.604 1.353 5.552 1.00 97.88 136 TYR A C 1
ATOM 1054 O O . TYR A 1 136 ? 5.053 2.237 6.288 1.00 97.88 136 TYR A O 1
ATOM 1062 N N . GLY A 1 137 ? 5.090 0.114 5.547 1.00 94.38 137 GLY A N 1
ATOM 1063 C CA . GLY A 1 137 ? 6.297 -0.264 6.274 1.00 94.38 137 GLY A CA 1
ATOM 1064 C C . GLY A 1 137 ? 7.559 0.210 5.556 1.00 94.38 137 GLY A C 1
ATOM 106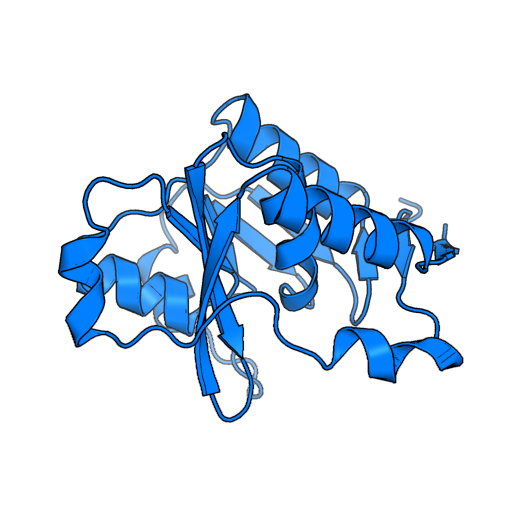5 O O . GLY A 1 137 ? 7.633 0.193 4.333 1.00 94.38 137 GLY A O 1
ATOM 1066 N N . TRP A 1 138 ? 8.580 0.613 6.311 1.00 94.19 138 TRP A N 1
ATOM 1067 C CA . TRP A 1 138 ? 9.897 0.912 5.763 1.00 94.19 138 TRP A CA 1
ATOM 1068 C C . TRP A 1 138 ? 11.029 0.359 6.638 1.00 94.19 138 TRP A C 1
ATOM 1070 O O . TRP A 1 138 ? 11.080 0.653 7.845 1.00 94.19 138 TRP A O 1
ATOM 1080 N N . PRO A 1 139 ? 11.987 -0.390 6.056 1.00 89.31 139 PRO A N 1
ATOM 1081 C CA . PRO A 1 139 ? 13.126 -0.927 6.790 1.00 89.31 139 PRO A CA 1
ATOM 1082 C C . PRO A 1 139 ? 13.897 0.148 7.569 1.00 89.31 139 PRO A C 1
ATOM 1084 O O . PRO A 1 139 ? 14.292 1.184 7.035 1.00 89.31 139 PRO A O 1
ATOM 1087 N N . GLY A 1 140 ? 14.110 -0.100 8.864 1.00 89.12 140 GLY A N 1
ATOM 1088 C CA . GLY A 1 140 ? 14.850 0.794 9.763 1.00 89.12 140 GLY A CA 1
ATOM 1089 C C . GLY A 1 140 ? 14.105 2.057 10.220 1.00 89.12 140 GLY A C 1
ATOM 1090 O O . GLY A 1 140 ? 14.620 2.751 11.094 1.00 89.12 140 GLY A O 1
ATOM 1091 N N . LYS A 1 141 ? 12.912 2.347 9.683 1.00 89.31 141 LYS A N 1
ATOM 1092 C CA . LYS A 1 141 ? 12.087 3.511 10.067 1.00 89.31 141 LYS A CA 1
ATOM 1093 C C . LYS A 1 141 ? 10.738 3.142 10.684 1.00 89.31 141 LYS A C 1
ATOM 1095 O O . LYS A 1 141 ? 10.170 3.945 11.416 1.00 89.31 141 LYS A O 1
ATOM 1100 N N . GLY A 1 142 ? 10.238 1.932 10.437 1.00 93.00 142 GLY A N 1
ATOM 1101 C CA . GLY A 1 142 ? 8.919 1.518 10.914 1.00 93.00 142 GLY A CA 1
ATOM 1102 C C . GLY A 1 142 ? 7.825 2.004 9.968 1.00 93.00 142 GLY A C 1
ATOM 1103 O O . GLY A 1 142 ? 7.898 1.717 8.779 1.00 93.00 142 GLY A O 1
ATOM 1104 N N . MET A 1 143 ? 6.806 2.697 10.479 1.00 96.56 143 MET A N 1
ATOM 1105 C CA . MET A 1 143 ? 5.699 3.178 9.648 1.00 96.56 143 MET A CA 1
ATOM 1106 C C . MET A 1 143 ? 6.045 4.507 8.981 1.00 96.56 143 MET A C 1
ATOM 1108 O O . MET A 1 143 ? 6.532 5.437 9.626 1.00 96.56 143 MET A O 1
ATOM 1112 N N . MET A 1 144 ? 5.726 4.607 7.700 1.00 98.06 144 MET A N 1
ATOM 1113 C CA . MET A 1 144 ? 5.778 5.831 6.914 1.00 98.06 144 MET A CA 1
ATOM 1114 C C . MET A 1 144 ? 4.363 6.222 6.501 1.00 98.06 144 MET A C 1
ATOM 1116 O O . MET A 1 144 ? 3.525 5.351 6.287 1.00 98.06 144 MET A O 1
ATOM 1120 N N . ILE A 1 145 ? 4.106 7.519 6.364 1.00 98.19 145 ILE A N 1
ATOM 1121 C CA . ILE A 1 145 ? 2.845 8.075 5.869 1.00 98.19 145 ILE A CA 1
ATOM 1122 C C . ILE A 1 145 ? 3.110 9.063 4.744 1.00 98.19 145 ILE A C 1
ATOM 1124 O O . ILE A 1 145 ? 4.052 9.861 4.804 1.00 98.19 145 ILE A O 1
ATOM 1128 N N . VAL A 1 146 ? 2.259 9.028 3.727 1.00 98.06 146 VAL A N 1
ATOM 1129 C CA . VAL A 1 146 ? 2.275 9.982 2.624 1.00 98.06 146 VAL A CA 1
ATOM 1130 C C . VAL A 1 146 ? 0.853 10.373 2.237 1.00 98.06 146 VAL A C 1
ATOM 1132 O O . VAL A 1 146 ? -0.003 9.513 2.041 1.00 98.06 146 VAL A O 1
ATOM 1135 N N . SER A 1 147 ? 0.601 11.676 2.128 1.00 97.56 147 SER A N 1
ATOM 1136 C CA . SER A 1 147 ? -0.661 12.201 1.607 1.00 97.56 147 SER A CA 1
ATOM 1137 C C . SER A 1 147 ? -0.682 12.118 0.082 1.00 97.56 147 SER A C 1
ATOM 1139 O O . SER A 1 147 ? 0.319 12.375 -0.585 1.00 97.56 147 SER A O 1
ATOM 1141 N N . THR A 1 148 ? -1.829 11.767 -0.483 1.00 97.25 148 THR A N 1
ATOM 1142 C CA . THR A 1 148 ? -2.000 11.645 -1.929 1.00 97.25 148 THR A CA 1
ATOM 1143 C C . THR A 1 148 ? -2.476 12.975 -2.494 1.00 97.25 148 THR A C 1
ATOM 1145 O O . THR A 1 148 ? -3.651 13.332 -2.373 1.00 97.25 148 THR A O 1
ATOM 1148 N N . ASP A 1 149 ? -1.534 13.692 -3.095 1.00 97.25 149 ASP A N 1
ATOM 1149 C CA . ASP A 1 149 ? -1.714 14.971 -3.772 1.00 97.25 149 ASP A CA 1
ATOM 1150 C C . ASP A 1 149 ? -1.010 14.970 -5.141 1.00 97.25 149 ASP A C 1
ATOM 1152 O O . ASP A 1 149 ? -0.302 14.022 -5.505 1.00 97.25 149 ASP A O 1
ATOM 1156 N N . ASP A 1 150 ? -1.184 16.039 -5.918 1.00 97.44 150 ASP A N 1
ATOM 1157 C CA . ASP A 1 150 ? -0.560 16.177 -7.242 1.00 97.44 150 ASP A CA 1
ATOM 1158 C C . ASP A 1 150 ? 0.976 16.088 -7.202 1.00 97.44 150 ASP A C 1
ATOM 1160 O O . ASP A 1 150 ? 1.598 15.568 -8.132 1.00 97.44 150 ASP A O 1
ATOM 1164 N N . VAL A 1 151 ? 1.607 16.571 -6.127 1.00 97.62 151 VAL A N 1
ATOM 1165 C CA . VAL A 1 151 ? 3.071 16.555 -5.975 1.00 97.62 151 VAL A CA 1
ATOM 1166 C C . VAL A 1 151 ? 3.568 15.122 -5.821 1.00 97.62 151 VAL A C 1
ATOM 1168 O O . VAL A 1 151 ? 4.495 14.694 -6.516 1.00 97.62 151 VAL A O 1
ATOM 1171 N N . THR A 1 152 ? 2.930 14.365 -4.936 1.00 97.56 152 THR A N 1
ATOM 1172 C CA . THR A 1 152 ? 3.279 12.978 -4.648 1.00 97.56 152 THR A CA 1
ATOM 1173 C C . THR A 1 152 ? 2.956 12.082 -5.837 1.00 97.56 152 THR A C 1
ATOM 1175 O O . THR A 1 152 ? 3.802 11.270 -6.220 1.00 97.56 152 THR A O 1
ATOM 1178 N N . ARG A 1 153 ? 1.799 12.265 -6.491 1.00 98.19 153 ARG A N 1
ATOM 1179 C CA . ARG A 1 153 ? 1.464 11.522 -7.717 1.00 98.19 153 ARG A CA 1
ATOM 1180 C C . ARG A 1 153 ? 2.491 11.758 -8.807 1.00 98.19 153 ARG A C 1
ATOM 1182 O O . ARG A 1 153 ? 3.003 10.791 -9.357 1.00 98.19 153 ARG A O 1
ATOM 1189 N N . LYS A 1 154 ? 2.882 13.011 -9.053 1.00 98.12 154 LYS A N 1
ATOM 1190 C CA . LYS A 1 154 ? 3.909 13.324 -10.052 1.00 98.12 154 LYS A CA 1
ATOM 1191 C C . LYS A 1 154 ? 5.244 12.637 -9.745 1.00 98.12 154 LYS A C 1
ATOM 1193 O O . LYS A 1 154 ? 5.862 12.084 -10.653 1.00 98.12 154 LYS A O 1
ATOM 1198 N N . ARG A 1 155 ? 5.673 12.616 -8.477 1.00 97.31 155 ARG A N 1
ATOM 1199 C CA . ARG A 1 155 ? 6.885 11.887 -8.059 1.00 97.31 155 ARG A CA 1
ATOM 1200 C C . ARG A 1 155 ? 6.767 10.387 -8.348 1.00 97.31 155 ARG A C 1
ATOM 1202 O O . ARG A 1 155 ? 7.709 9.787 -8.860 1.00 97.31 155 ARG A O 1
ATOM 1209 N N . VAL A 1 156 ? 5.622 9.778 -8.043 1.00 97.81 156 VAL A N 1
ATOM 1210 C CA . VAL A 1 156 ? 5.389 8.351 -8.313 1.00 97.81 156 VAL A CA 1
ATOM 1211 C C . VAL A 1 156 ? 5.297 8.066 -9.810 1.00 97.81 156 VAL A C 1
ATOM 1213 O O . VAL A 1 156 ? 5.846 7.068 -10.258 1.00 97.81 156 VAL A O 1
ATOM 1216 N N . GLU A 1 157 ? 4.695 8.946 -10.609 1.00 98.00 157 GLU A N 1
ATOM 1217 C CA . GLU A 1 157 ? 4.680 8.831 -12.072 1.00 98.00 157 GLU A CA 1
ATOM 1218 C C . GLU A 1 157 ? 6.090 8.877 -12.675 1.00 98.00 157 GLU A C 1
ATOM 1220 O O . GLU A 1 157 ? 6.369 8.183 -13.654 1.00 98.00 157 GLU A O 1
ATOM 1225 N N . GLU A 1 158 ? 6.988 9.695 -12.122 1.00 97.50 158 GLU A N 1
ATOM 1226 C CA . GLU A 1 158 ? 8.392 9.740 -12.539 1.00 97.50 158 GLU A CA 1
ATOM 1227 C C . GLU A 1 158 ? 9.097 8.410 -12.245 1.00 97.50 158 GLU A C 1
ATOM 1229 O O . GLU A 1 158 ? 9.750 7.871 -13.139 1.00 97.50 158 GLU A O 1
ATOM 1234 N N . LEU A 1 159 ? 8.894 7.828 -11.057 1.00 97.00 159 LEU A N 1
ATOM 1235 C CA . LEU A 1 159 ? 9.389 6.484 -10.728 1.00 97.00 159 LEU A CA 1
ATOM 1236 C C . LEU A 1 159 ? 8.774 5.415 -11.640 1.00 97.00 159 LEU A C 1
ATOM 1238 O O . LEU A 1 159 ? 9.484 4.559 -12.165 1.00 97.00 159 LEU A O 1
ATOM 1242 N N . TRP A 1 160 ? 7.469 5.499 -11.897 1.00 96.88 160 TRP A N 1
ATOM 1243 C CA . TRP A 1 160 ? 6.735 4.572 -12.757 1.00 96.88 160 TRP A CA 1
ATOM 1244 C C . TRP A 1 160 ? 7.283 4.573 -14.187 1.00 96.88 160 TRP A C 1
ATOM 1246 O O . TRP A 1 160 ? 7.416 3.519 -14.806 1.00 96.88 160 TRP A O 1
ATOM 1256 N N . LYS A 1 161 ? 7.662 5.747 -14.712 1.00 96.88 161 LYS A N 1
ATOM 1257 C CA . LYS A 1 161 ? 8.313 5.909 -16.028 1.00 96.88 161 LYS A CA 1
ATOM 1258 C C . LYS A 1 161 ? 9.743 5.370 -16.072 1.00 96.88 161 LYS A C 1
ATOM 1260 O O . LYS A 1 161 ? 10.248 5.119 -17.161 1.00 96.88 161 LYS A O 1
ATOM 1265 N N . MET A 1 162 ? 10.409 5.223 -14.926 1.00 96.69 162 MET A N 1
ATOM 1266 C CA . MET A 1 162 ? 11.745 4.627 -14.860 1.00 96.69 162 MET A CA 1
ATOM 1267 C C . MET A 1 162 ? 11.717 3.101 -14.928 1.00 96.69 162 MET A C 1
ATOM 1269 O O . MET A 1 162 ? 12.769 2.532 -15.228 1.00 96.69 162 MET A O 1
ATOM 1273 N N . MET A 1 163 ? 10.566 2.475 -14.651 1.00 97.00 163 MET A N 1
ATOM 1274 C CA . MET A 1 163 ? 10.358 1.030 -14.748 1.00 97.00 163 MET A CA 1
ATOM 1275 C C . MET A 1 163 ? 10.319 0.541 -16.200 1.00 97.00 163 MET A C 1
ATOM 1277 O O . MET A 1 163 ? 9.991 1.301 -17.111 1.00 97.00 163 MET A O 1
ATOM 1281 N N . GLU A 1 164 ? 10.638 -0.734 -16.399 1.00 96.75 164 GLU A N 1
ATOM 1282 C CA . GLU A 1 164 ? 10.623 -1.402 -17.705 1.00 96.75 164 GLU A CA 1
ATOM 1283 C C . GLU A 1 164 ? 9.433 -2.352 -17.810 1.00 96.75 164 GLU A C 1
ATOM 1285 O O . GLU A 1 164 ? 9.122 -3.058 -16.849 1.00 96.75 164 GLU A O 1
ATOM 1290 N N . ASP A 1 165 ? 8.780 -2.375 -18.970 1.00 95.88 165 ASP A N 1
ATOM 1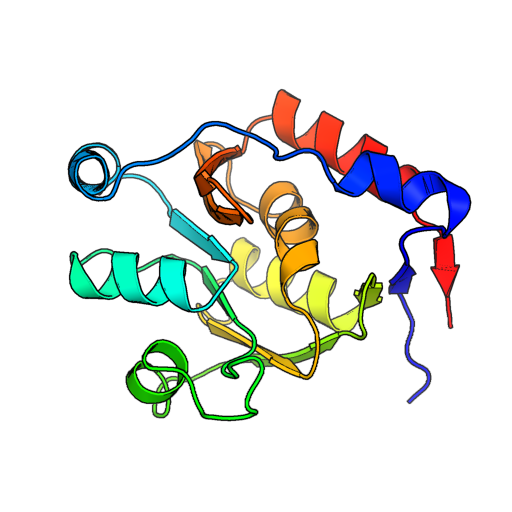291 C CA . ASP A 1 165 ? 7.681 -3.303 -19.231 1.00 95.88 165 ASP A CA 1
ATOM 1292 C C . ASP A 1 165 ? 8.222 -4.740 -19.414 1.00 95.88 165 ASP A C 1
ATOM 1294 O O . ASP A 1 165 ? 9.341 -4.948 -19.897 1.00 95.88 165 ASP A O 1
ATOM 1298 N N . PHE A 1 166 ? 7.433 -5.743 -19.031 1.00 93.69 166 PHE A N 1
ATOM 1299 C CA . PHE A 1 166 ? 7.710 -7.156 -19.294 1.00 93.69 166 PHE A CA 1
ATOM 1300 C C . PHE A 1 166 ? 6.434 -7.923 -19.657 1.00 93.69 166 PHE A C 1
ATOM 1302 O O . PHE A 1 166 ? 5.340 -7.487 -19.308 1.00 93.69 166 PHE A O 1
ATOM 1309 N N . GLU A 1 167 ? 6.605 -9.068 -20.324 1.00 85.69 167 GLU A N 1
ATOM 1310 C CA . GLU A 1 167 ? 5.557 -10.034 -20.706 1.00 85.69 167 GLU A CA 1
ATOM 1311 C C . GLU A 1 167 ? 5.994 -11.482 -20.430 1.00 85.69 167 GLU A C 1
ATOM 1313 O O . GLU A 1 167 ? 7.229 -11.728 -20.403 1.00 85.69 167 GLU A O 1
#

Secondary structure (DSSP, 8-state):
----EEE--GGGTTGGGS--SEE--GGGGGGGTTS-EEEESHHHHHHHHHTT---SEEEE--B-TTSPBPHHHHHTTTS--EEEEE-TTEEEHHHHHHHHHHHHH-S-SEEEEEE--GGGHHHHHHHSPTT-EEEEEETTTEEEEEE-SHHHHHHHHHHHHHSEEE-

pLDDT: mean 94.75, std 5.38, range [56.28, 98.75]

Solvent-accessible surface area (backbone atoms only — not comparable to full-atom values): 9092 Å² total; per-residue (Å²): 131,84,67,41,31,36,30,63,41,82,92,50,49,73,69,74,73,57,87,73,68,44,80,47,57,80,91,51,49,76,82,49,70,90,49,56,34,32,25,32,34,44,69,47,40,36,53,36,49,76,71,73,43,78,49,62,30,34,35,22,47,35,58,44,102,83,73,43,74,29,75,34,40,62,73,48,61,91,52,79,59,50,78,37,62,16,56,79,67,30,47,22,50,60,42,45,49,51,45,34,41,22,58,71,70,60,80,34,44,31,38,38,25,55,56,45,39,76,56,52,52,50,44,46,46,66,41,45,55,82,68,21,35,45,33,28,65,42,93,99,67,46,39,29,34,30,65,27,44,74,69,51,32,50,53,45,52,55,54,58,67,64,35,42,80,50,104

Radius of gyration: 14.9 Å; Cα contacts (8 Å, |Δi|>4): 315; chains: 1; bounding box: 36×35×40 Å

Mean predicted aligned error: 3.31 Å

Sequence (167 aa):
MNMAGRRVPEDKRHIFKEPIGSELKESELIKHQDTRMITVGDVVSLTMRRNGIRPILSVYDGYTERHEMTDFAALVEGEKKEIVANPAGTITDELDEAVRNALTTGKTDLIRVDGEEDLALMPCILHAPEGAEVVYGWPGKGMMIVSTDDVTRKRVEELWKMMEDFE

Foldseek 3Di:
DFWKFWFQDPVRVVVVQDDDAFFDDLVCVVVCQPAQEEEFEQVFCVSCVVVVRQHLAYEYQQADPVRDGDPSCVVCVVPDEAEEEAAPRTCIPRLLVRLLCSAPPVPDRYYHYNYHRQLSLLSNLQRHDAQHKYWYQHPPRGIGIDGRDPVSNVVSVVSSVNIDIDD

Nearest PDB structures (foldseek):
  8jvg-assembly2_B  TM=8.484E-01  e=7.338E-14  Thermococcus kodakarensis
  8jvc-assembly1_A  TM=8.287E-01  e=3.848E-14  Thermococcus kodakarensis
  8jvg-assembly1_A  TM=8.313E-01  e=5.090E-13  Thermococcus kodakarensis
  8jvf-assembly1_A  TM=8.554E-01  e=2.061E-10  Thermococcus kodakarensis
  2pcr-assembly1_B  TM=2.262E-01  e=5.426E-01  Aquifex aeolicus VF5